Protein AF-A0A481S8J8-F1 (afdb_monomer_lite)

Sequence (74 aa):
SWILVRALWHFHYKKNPIPQRIVHGTTIEIIRTIFPSIILMFIAIPSFALLYSMDEVVVDPAITIKAIGHQWYR

Radius of gyration: 26.36 Å; chains: 1; bounding box: 44×23×70 Å

Secondary structure (DSSP, 8-state):
-HHHHHHHHHS-TTT--S-------HHHHHHHHHHHHHHHHHHHHHHHHHHHHHHHTTSS-SS-------GGG-

InterPro domains:
  IPR008972 Cupredoxin [G3DSA:2.60.40.420] (57-73)
  IPR011759 Cytochrome C oxidase subunit II, transmembrane domain [PF02790] (2-50)
  IPR011759 Cytochrome C oxidase subunit II, transmembrane domain [PS50999] (1-58)
  IPR036257 Cytochrome C oxidase subunit II, transmembrane domain superfamily [G3DSA:1.10.287.90] (3-56)
  IPR036257 Cytochrome C oxidase subunit II, transmembrane domain superfamily [SSF81464] (2-57)
  IPR045187 Cytochrome c/quinol oxidase subunit II [PTHR22888] (1-73)

Foldseek 3Di:
DVVVVVCCVCCPCVNPVDDDPDDDDPPVVVVVVVVVVVVVVVVVVVVVVVVVVVVVVPPDDPDDDDDDDDDVVD

Structure (mmCIF, N/CA/C/O backbone):
data_AF-A0A481S8J8-F1
#
_entry.id   AF-A0A481S8J8-F1
#
loop_
_atom_site.group_PDB
_atom_site.id
_atom_site.type_symbol
_atom_site.label_atom_id
_atom_site.label_alt_id
_atom_site.label_comp_id
_atom_site.label_asym_id
_atom_site.label_entity_id
_atom_site.label_seq_id
_atom_site.pdbx_PDB_ins_code
_atom_site.Cartn_x
_atom_site.Cartn_y
_atom_site.Cartn_z
_atom_site.occupancy
_atom_site.B_iso_or_equiv
_atom_site.auth_seq_id
_atom_site.auth_comp_id
_atom_site.auth_asym_id
_atom_site.auth_atom_id
_atom_site.pdbx_PDB_model_num
ATOM 1 N N . SER A 1 1 ? -12.185 -10.899 3.895 1.00 74.12 1 SER A N 1
ATOM 2 C CA . SER A 1 1 ? -13.215 -11.680 4.620 1.00 74.12 1 SER A CA 1
ATOM 3 C C . SER A 1 1 ? -12.881 -11.970 6.084 1.00 74.12 1 SER A C 1
ATOM 5 O O . SER A 1 1 ? -13.759 -11.825 6.921 1.00 74.12 1 SER A O 1
ATOM 7 N N . TRP A 1 2 ? -11.637 -12.321 6.440 1.00 91.25 2 TRP A N 1
ATOM 8 C CA . TRP A 1 2 ? -11.272 -12.726 7.813 1.00 91.25 2 TRP A CA 1
ATOM 9 C C . TRP A 1 2 ? -11.525 -11.666 8.909 1.00 91.25 2 TRP A C 1
ATOM 11 O O . TRP A 1 2 ? -12.150 -11.973 9.923 1.00 91.25 2 TRP A O 1
ATOM 21 N N . ILE A 1 3 ? -11.117 -10.410 8.683 1.00 90.56 3 ILE A N 1
ATOM 22 C CA . ILE A 1 3 ? -11.341 -9.295 9.631 1.00 90.56 3 ILE A CA 1
ATOM 23 C C . ILE A 1 3 ? -12.835 -9.062 9.884 1.00 90.56 3 ILE A C 1
ATOM 25 O O . ILE A 1 3 ? -13.242 -8.849 11.023 1.00 90.56 3 ILE A O 1
ATOM 29 N N . LEU A 1 4 ? -13.654 -9.160 8.836 1.00 89.56 4 LEU A N 1
ATOM 30 C CA . LEU A 1 4 ? -15.098 -8.958 8.924 1.00 89.56 4 LEU A CA 1
ATOM 31 C C . LEU A 1 4 ? -15.763 -10.062 9.758 1.00 89.56 4 LEU A C 1
ATOM 33 O O . LEU A 1 4 ? -16.525 -9.762 10.670 1.00 89.56 4 LEU A O 1
ATOM 37 N N . VAL A 1 5 ? -15.409 -11.329 9.522 1.00 92.94 5 VAL A N 1
ATOM 38 C CA . VAL A 1 5 ? -15.919 -12.467 10.310 1.00 92.94 5 VAL A CA 1
ATOM 39 C C . VAL A 1 5 ? -15.527 -12.343 11.785 1.00 92.94 5 VAL A C 1
ATOM 41 O O . VAL A 1 5 ? -16.359 -12.529 12.672 1.00 92.94 5 VAL A O 1
ATOM 44 N N . ARG A 1 6 ? -14.271 -11.974 12.059 1.00 90.81 6 ARG A N 1
ATOM 45 C CA . ARG A 1 6 ? -13.773 -11.734 13.421 1.00 90.81 6 ARG A CA 1
ATOM 46 C C . ARG A 1 6 ? -14.531 -10.601 14.111 1.00 90.81 6 ARG A C 1
ATOM 48 O O . ARG A 1 6 ? -14.932 -10.767 15.260 1.00 90.81 6 ARG A O 1
ATOM 55 N N . ALA A 1 7 ? -14.752 -9.485 13.420 1.00 90.44 7 ALA A N 1
ATOM 56 C CA . ALA A 1 7 ? -15.506 -8.359 13.960 1.00 90.44 7 ALA A CA 1
ATOM 57 C C . ALA A 1 7 ? -16.942 -8.772 14.315 1.00 90.44 7 ALA A C 1
ATOM 59 O O . ALA A 1 7 ? -17.384 -8.536 15.436 1.00 90.44 7 ALA A O 1
ATOM 60 N N . LEU A 1 8 ? -17.637 -9.476 13.417 1.00 89.44 8 LEU A N 1
ATOM 61 C CA . LEU A 1 8 ? -19.001 -9.948 13.667 1.00 89.44 8 LEU A CA 1
ATOM 62 C C . LEU A 1 8 ? -19.088 -10.899 14.865 1.00 89.44 8 LEU A C 1
ATOM 64 O O . LEU A 1 8 ? -20.021 -10.795 15.655 1.00 89.44 8 LEU A O 1
ATOM 68 N N . TRP A 1 9 ? -18.121 -11.805 15.035 1.00 88.38 9 TRP A N 1
ATOM 69 C CA . TRP A 1 9 ? -18.131 -12.749 16.154 1.00 88.38 9 TRP A CA 1
ATOM 70 C C . TRP A 1 9 ? -17.846 -12.085 17.509 1.00 88.38 9 TRP A C 1
ATOM 72 O O . TRP A 1 9 ? -18.49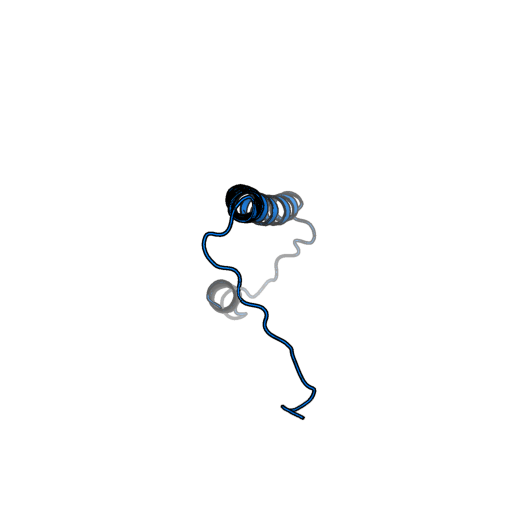0 -12.425 18.505 1.00 88.38 9 TRP A O 1
ATOM 82 N N . HIS A 1 10 ? -16.899 -11.141 17.563 1.00 84.00 10 HIS A N 1
ATOM 83 C CA . HIS A 1 10 ? -16.530 -10.449 18.803 1.00 84.00 10 HIS A CA 1
ATOM 84 C C . HIS A 1 10 ? -17.538 -9.370 19.214 1.00 84.00 10 HIS A C 1
ATOM 86 O O . HIS A 1 10 ? -17.826 -9.238 20.401 1.00 84.00 10 HIS A O 1
ATOM 92 N N . PHE A 1 11 ? -18.099 -8.634 18.253 1.00 85.69 11 PHE A N 1
ATOM 93 C CA . PHE A 1 11 ? -19.064 -7.556 18.498 1.00 85.69 11 PHE A CA 1
ATOM 94 C C . PHE A 1 11 ? -20.522 -8.003 18.335 1.00 85.69 11 PHE A C 1
ATOM 96 O O . PHE A 1 11 ? -21.425 -7.176 18.235 1.00 85.69 11 PHE A O 1
ATOM 103 N N . HIS A 1 12 ? -20.776 -9.313 18.333 1.00 87.56 12 HIS A N 1
ATOM 104 C CA . HIS A 1 12 ? -22.136 -9.834 18.358 1.00 87.56 12 HIS A CA 1
ATOM 105 C C . HIS A 1 12 ? -22.858 -9.367 19.633 1.00 87.56 12 HIS A C 1
ATOM 107 O O . HIS A 1 12 ? -22.304 -9.473 20.727 1.00 87.56 12 HIS A O 1
ATOM 113 N N . TYR A 1 13 ? -24.113 -8.924 19.515 1.00 82.56 13 TYR A N 1
ATOM 114 C CA . TYR A 1 13 ? -24.915 -8.356 20.614 1.00 82.56 13 TYR A CA 1
ATOM 115 C C . TYR A 1 13 ? -24.930 -9.217 21.890 1.00 82.56 13 TYR A C 1
ATOM 117 O O . TYR A 1 13 ? -24.841 -8.694 22.997 1.00 82.56 13 TYR A O 1
ATOM 125 N N . LYS A 1 14 ? -24.954 -10.554 21.749 1.00 80.50 14 LYS A N 1
ATOM 126 C CA . LYS A 1 14 ? -24.892 -11.477 22.901 1.00 80.50 14 LYS A CA 1
ATOM 127 C C . LYS A 1 14 ? -23.581 -11.394 23.698 1.00 80.50 14 LYS A C 1
ATOM 129 O O . LYS A 1 14 ? -23.567 -11.787 24.857 1.00 80.50 14 LYS A O 1
ATOM 134 N N . LYS A 1 15 ? -22.483 -10.957 23.075 1.00 79.38 15 LYS A N 1
ATOM 135 C CA . LYS A 1 15 ? -21.156 -10.825 23.696 1.00 79.38 15 LYS A CA 1
ATOM 136 C C . LYS A 1 15 ? -20.806 -9.383 24.064 1.00 79.38 15 LYS A C 1
ATOM 138 O O . LYS A 1 15 ? -20.036 -9.194 24.998 1.00 79.38 15 LYS A O 1
ATOM 143 N N . ASN A 1 16 ? -21.352 -8.386 23.365 1.00 78.62 16 ASN A N 1
ATOM 144 C CA . ASN A 1 16 ? -21.111 -6.975 23.659 1.00 78.62 16 ASN A CA 1
ATOM 145 C C . ASN A 1 16 ? -22.414 -6.147 23.558 1.00 78.62 16 ASN A C 1
ATOM 147 O O . ASN A 1 16 ? -22.730 -5.636 22.483 1.00 78.62 16 ASN A O 1
ATOM 151 N N . PRO A 1 17 ? -23.200 -6.044 24.648 1.00 78.31 17 PRO A N 1
ATOM 152 C CA . PRO A 1 17 ? -24.519 -5.406 24.631 1.00 78.31 17 PRO A CA 1
ATOM 153 C C . PRO A 1 17 ? -24.482 -3.868 24.665 1.00 78.31 17 PRO A C 1
ATOM 155 O O . PRO A 1 17 ? -25.481 -3.240 24.321 1.00 78.31 17 PRO A O 1
ATOM 158 N N . ILE A 1 18 ? -23.362 -3.249 25.064 1.00 84.19 18 ILE A N 1
ATOM 159 C CA . ILE A 1 18 ? -23.215 -1.786 25.145 1.00 84.19 18 ILE A CA 1
ATOM 160 C C . ILE A 1 18 ? -22.194 -1.326 24.093 1.00 84.19 18 ILE A C 1
ATOM 162 O O . ILE A 1 18 ? -21.011 -1.654 24.210 1.00 84.19 18 ILE A O 1
ATOM 166 N N . PRO A 1 19 ? -22.602 -0.555 23.068 1.00 83.94 19 PRO A N 1
ATOM 167 C CA . PRO A 1 19 ? -21.681 -0.089 22.041 1.00 83.94 19 PRO A CA 1
ATOM 168 C C . PRO A 1 19 ? -20.751 1.005 22.578 1.00 83.94 19 PRO A C 1
ATOM 170 O O . PRO A 1 19 ? -21.179 1.952 23.241 1.00 83.94 19 PRO A O 1
ATOM 173 N N . GLN A 1 20 ? -19.467 0.909 22.234 1.00 84.81 20 GLN A N 1
ATOM 174 C CA . GLN A 1 20 ? -18.495 1.965 22.511 1.00 84.81 20 GLN A CA 1
ATOM 175 C C . GLN A 1 20 ? -18.671 3.122 21.515 1.00 84.81 20 GLN A C 1
ATOM 177 O O . GLN A 1 20 ? -18.764 2.901 20.309 1.00 84.81 20 GLN A O 1
ATOM 182 N N . ARG A 1 21 ? -18.693 4.369 22.003 1.00 81.75 21 ARG A N 1
ATOM 183 C CA . ARG A 1 21 ? -18.834 5.587 21.179 1.00 81.75 21 ARG A CA 1
ATOM 184 C C . ARG A 1 21 ? -17.471 6.216 20.874 1.00 81.75 21 ARG A C 1
ATOM 186 O O . ARG A 1 21 ? -17.166 7.301 21.358 1.00 81.75 21 ARG A O 1
ATOM 193 N N . ILE A 1 22 ? -16.645 5.531 20.084 1.00 82.62 22 ILE A N 1
ATOM 194 C CA . ILE A 1 22 ? -15.373 6.081 19.589 1.00 82.62 22 ILE A CA 1
ATOM 195 C C . ILE A 1 22 ? -15.613 6.642 18.188 1.00 82.62 22 ILE A C 1
ATOM 197 O O . ILE A 1 22 ? -15.929 5.892 17.270 1.00 82.62 22 ILE A O 1
ATOM 201 N N . VAL A 1 23 ? -15.499 7.963 18.038 1.00 82.62 23 VAL A N 1
ATOM 202 C CA . VAL A 1 23 ? -15.793 8.665 16.772 1.00 82.62 23 VAL A CA 1
ATOM 203 C C . VAL A 1 23 ? -14.517 9.033 16.015 1.00 82.62 23 VAL A C 1
ATOM 205 O O . VAL A 1 23 ? -14.522 9.068 14.791 1.00 82.62 23 VAL A O 1
ATOM 208 N N . HIS A 1 24 ? -13.411 9.254 16.730 1.00 86.81 24 HIS A N 1
ATOM 209 C CA . HIS A 1 24 ? -12.148 9.685 16.139 1.00 86.81 24 HIS A CA 1
ATOM 210 C C . HIS A 1 24 ? -11.001 8.799 16.612 1.00 86.81 24 HIS A C 1
ATOM 212 O O . HIS A 1 24 ? -10.871 8.506 17.800 1.00 86.81 24 HIS A O 1
ATOM 218 N N . GLY A 1 25 ? -10.166 8.389 15.661 1.00 90.06 25 GLY A N 1
ATOM 219 C CA . GLY A 1 25 ? -8.997 7.551 15.894 1.00 90.06 25 GLY A CA 1
ATOM 220 C C . GLY A 1 25 ? -7.833 7.990 15.019 1.00 90.06 25 GLY A C 1
ATOM 221 O O . GLY A 1 25 ? -7.350 7.204 14.215 1.00 90.06 25 GLY A O 1
ATOM 222 N N . THR A 1 26 ? -7.379 9.236 15.156 1.00 92.19 26 THR A N 1
ATOM 223 C CA . THR A 1 26 ? -6.366 9.859 14.282 1.00 92.19 26 THR A CA 1
ATOM 224 C C . THR A 1 26 ? -5.159 8.953 14.012 1.00 92.19 26 THR A C 1
ATOM 226 O O . THR A 1 26 ? -4.715 8.825 12.875 1.00 92.19 26 THR A O 1
ATOM 229 N N . THR A 1 27 ? -4.671 8.231 15.025 1.00 94.19 27 THR A N 1
ATOM 230 C CA . THR A 1 27 ? -3.555 7.286 14.877 1.00 94.19 27 THR A CA 1
ATOM 231 C C . THR A 1 27 ? -3.850 6.156 13.884 1.00 94.19 27 THR A C 1
ATOM 233 O O . THR A 1 27 ? -3.014 5.872 13.029 1.00 94.19 27 THR A O 1
ATOM 236 N N . ILE A 1 28 ? -5.029 5.518 13.942 1.00 93.88 28 ILE A N 1
ATOM 237 C CA . ILE A 1 28 ? -5.378 4.438 12.999 1.00 93.88 28 ILE A CA 1
ATOM 238 C C . ILE A 1 28 ? -5.606 4.985 11.587 1.00 93.88 28 ILE A C 1
ATOM 240 O O . ILE A 1 28 ? -5.297 4.308 10.606 1.00 93.88 28 ILE A O 1
ATOM 244 N N . GLU A 1 29 ? -6.084 6.225 11.473 1.00 94.56 29 GLU A N 1
ATOM 245 C CA . GLU A 1 29 ? -6.251 6.894 10.184 1.00 94.56 29 GLU A CA 1
ATOM 246 C C . GLU A 1 29 ? -4.910 7.203 9.516 1.00 94.56 29 GLU A C 1
ATOM 248 O O . GLU A 1 29 ? -4.756 6.996 8.312 1.00 94.56 29 GLU A O 1
ATOM 253 N N . ILE A 1 30 ? -3.912 7.614 10.299 1.00 95.88 30 ILE A N 1
ATOM 254 C CA . ILE A 1 30 ? -2.544 7.812 9.814 1.00 95.88 30 ILE A CA 1
ATOM 255 C C . ILE A 1 30 ? -1.936 6.468 9.396 1.00 95.88 30 ILE A C 1
ATOM 257 O O . ILE A 1 30 ? -1.430 6.346 8.280 1.00 95.88 30 ILE A O 1
ATOM 261 N N . ILE A 1 31 ? -2.051 5.431 10.235 1.00 96.75 31 ILE A N 1
ATOM 262 C CA . ILE A 1 31 ? -1.504 4.094 9.943 1.00 96.75 31 ILE A CA 1
ATOM 263 C C . ILE A 1 31 ? -2.070 3.540 8.632 1.00 96.75 31 ILE A C 1
ATOM 265 O O . ILE A 1 31 ? -1.305 3.120 7.765 1.00 96.75 31 ILE A O 1
ATOM 269 N N . ARG A 1 32 ? -3.398 3.574 8.447 1.00 93.62 32 ARG A N 1
ATOM 270 C CA . ARG A 1 32 ? -4.036 3.070 7.217 1.00 93.62 32 ARG A CA 1
ATOM 271 C C . ARG A 1 32 ? -3.738 3.918 5.981 1.00 93.62 32 ARG A C 1
ATOM 273 O O . ARG A 1 32 ? -4.038 3.464 4.890 1.00 93.62 32 ARG A O 1
ATOM 280 N N . THR A 1 33 ? -3.213 5.132 6.129 1.00 95.81 33 THR A N 1
ATOM 281 C CA . THR A 1 33 ? -2.828 5.997 5.001 1.00 95.81 33 THR A CA 1
ATOM 282 C C . THR A 1 33 ? -1.376 5.741 4.601 1.00 95.81 33 THR A C 1
ATOM 284 O O . THR A 1 33 ? -1.057 5.595 3.421 1.00 95.81 33 THR A O 1
ATOM 287 N N . ILE A 1 34 ? -0.490 5.607 5.588 1.00 97.88 34 ILE A N 1
ATOM 288 C CA . ILE A 1 34 ? 0.931 5.322 5.369 1.00 97.88 34 ILE A CA 1
ATOM 289 C C . ILE A 1 34 ? 1.133 3.889 4.865 1.00 97.88 34 ILE A C 1
ATOM 291 O O . ILE A 1 34 ? 1.888 3.679 3.919 1.00 97.88 34 ILE A O 1
ATOM 295 N N . PHE A 1 35 ? 0.444 2.905 5.450 1.00 96.56 35 PHE A N 1
ATOM 296 C CA . PHE A 1 35 ? 0.656 1.493 5.124 1.00 96.56 35 PHE A CA 1
ATOM 297 C C . PHE A 1 35 ? 0.421 1.170 3.631 1.00 96.56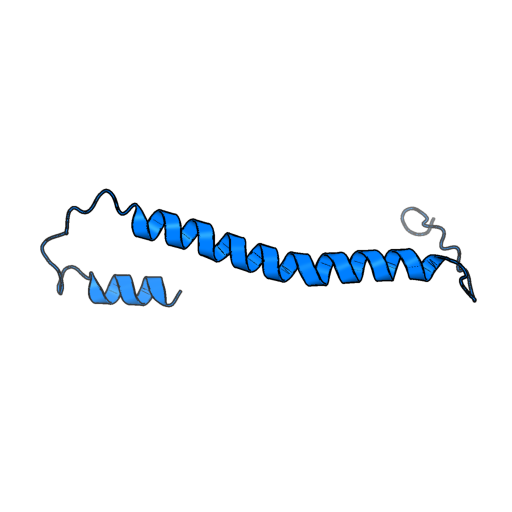 35 PHE A C 1
ATOM 299 O O . PHE A 1 35 ? 1.325 0.610 3.010 1.00 96.56 35 PHE A O 1
ATOM 306 N N . PRO A 1 36 ? -0.694 1.582 2.992 1.00 95.94 36 PRO A N 1
ATOM 307 C CA . PRO A 1 36 ? -0.873 1.420 1.548 1.00 95.94 36 PRO A CA 1
ATOM 308 C C . PRO A 1 36 ? 0.128 2.227 0.717 1.00 95.94 36 PRO A C 1
ATOM 310 O O . PRO A 1 36 ? 0.590 1.739 -0.310 1.00 95.94 36 PRO A O 1
ATOM 313 N N . SER A 1 37 ? 0.500 3.432 1.160 1.00 97.62 37 SER A N 1
ATOM 314 C CA . SER A 1 37 ? 1.448 4.290 0.431 1.00 97.62 37 SER A CA 1
ATOM 315 C C . SER A 1 37 ? 2.838 3.653 0.337 1.00 97.62 37 SER A C 1
ATOM 317 O O . SER A 1 37 ? 3.471 3.679 -0.716 1.00 97.62 37 SER A O 1
ATOM 319 N N . ILE A 1 38 ? 3.291 3.011 1.416 1.00 97.88 38 ILE A N 1
ATOM 320 C CA . ILE A 1 38 ? 4.554 2.268 1.445 1.00 97.88 38 ILE A CA 1
ATOM 321 C C . ILE A 1 38 ? 4.508 1.069 0.487 1.00 97.88 38 ILE A C 1
ATOM 323 O O . ILE A 1 38 ? 5.463 0.846 -0.254 1.00 97.88 38 ILE A O 1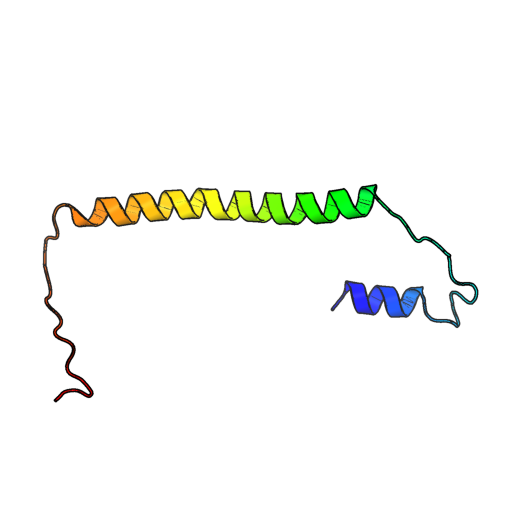
ATOM 327 N N . ILE A 1 39 ? 3.399 0.321 0.456 1.00 97.44 39 ILE A N 1
ATOM 328 C CA . ILE A 1 39 ? 3.229 -0.809 -0.474 1.00 97.44 39 ILE A CA 1
ATOM 329 C C . ILE A 1 39 ? 3.347 -0.333 -1.927 1.00 97.44 39 ILE A C 1
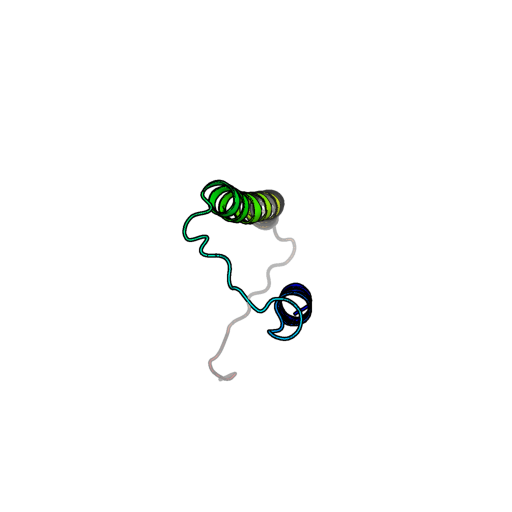ATOM 331 O O . ILE A 1 39 ? 4.056 -0.953 -2.717 1.00 97.44 39 ILE A O 1
ATOM 335 N N . LEU A 1 40 ? 2.709 0.789 -2.271 1.00 97.31 40 LEU A N 1
ATOM 336 C CA . LEU A 1 40 ? 2.814 1.377 -3.608 1.00 97.31 40 LEU A CA 1
ATOM 337 C C . LEU A 1 40 ? 4.255 1.770 -3.950 1.00 97.31 40 LEU A C 1
ATOM 339 O O . LEU A 1 40 ? 4.712 1.480 -5.051 1.00 97.31 40 LEU A O 1
ATOM 343 N N . MET A 1 41 ? 4.988 2.367 -3.007 1.00 97.44 41 MET A N 1
ATOM 344 C CA . MET A 1 41 ? 6.396 2.723 -3.206 1.00 97.44 41 MET A CA 1
ATOM 345 C C . MET A 1 41 ? 7.256 1.489 -3.512 1.00 97.44 41 MET A C 1
ATOM 347 O O . MET A 1 41 ? 8.062 1.515 -4.440 1.00 97.44 41 MET A O 1
ATOM 351 N N . PHE A 1 42 ? 7.046 0.385 -2.789 1.00 97.38 42 PHE A N 1
ATOM 352 C CA . PHE A 1 42 ? 7.759 -0.869 -3.043 1.00 97.38 42 PHE A CA 1
ATOM 353 C C . PHE A 1 42 ? 7.431 -1.496 -4.398 1.00 97.38 42 PHE A C 1
ATOM 355 O O . PHE A 1 42 ? 8.300 -2.134 -4.980 1.00 97.38 42 PHE A O 1
ATOM 362 N N . ILE A 1 43 ? 6.212 -1.319 -4.909 1.00 97.69 43 ILE A N 1
ATOM 363 C CA . ILE A 1 43 ? 5.827 -1.789 -6.249 1.00 97.69 43 ILE A CA 1
ATOM 364 C C . ILE A 1 43 ? 6.409 -0.871 -7.336 1.00 97.69 43 ILE A C 1
ATOM 366 O O . ILE A 1 43 ? 6.850 -1.349 -8.380 1.00 97.69 43 ILE A O 1
ATOM 370 N N . ALA A 1 44 ? 6.451 0.440 -7.092 1.00 97.56 44 ALA A N 1
ATOM 371 C CA . ALA A 1 44 ? 6.923 1.425 -8.061 1.00 97.56 44 ALA A CA 1
ATOM 372 C C . ALA A 1 44 ? 8.416 1.264 -8.396 1.00 97.56 44 ALA A C 1
ATOM 374 O O . ALA A 1 44 ? 8.789 1.360 -9.561 1.00 97.56 44 ALA A O 1
ATOM 375 N N . ILE A 1 45 ? 9.266 0.967 -7.407 1.00 96.31 45 ILE A N 1
ATOM 376 C CA . ILE A 1 45 ? 10.722 0.824 -7.599 1.00 96.31 45 ILE A CA 1
ATOM 377 C C . ILE A 1 45 ? 11.086 -0.232 -8.669 1.00 96.31 45 ILE A C 1
ATOM 379 O O . ILE A 1 45 ? 11.732 0.133 -9.654 1.00 96.31 45 ILE A O 1
ATOM 383 N N . PRO A 1 46 ? 10.681 -1.514 -8.553 1.00 94.12 46 PRO A N 1
ATOM 384 C CA . PRO A 1 46 ? 10.966 -2.510 -9.584 1.00 94.12 46 PRO A CA 1
ATOM 385 C C . PRO A 1 46 ? 10.216 -2.221 -10.891 1.00 94.12 46 PRO A C 1
ATOM 387 O O . PRO A 1 46 ? 10.729 -2.535 -11.962 1.00 94.12 46 PRO A O 1
ATOM 390 N N . SER A 1 47 ? 9.034 -1.592 -10.826 1.00 96.62 47 SER A N 1
ATOM 391 C CA . SER A 1 47 ? 8.274 -1.210 -12.021 1.00 96.62 47 SER A CA 1
ATOM 392 C C . SER A 1 47 ? 9.020 -0.187 -12.879 1.00 96.62 47 SER A C 1
ATOM 394 O O . SER A 1 47 ? 9.032 -0.323 -14.100 1.00 96.62 47 SER A O 1
ATOM 396 N N . PHE A 1 48 ? 9.647 0.824 -12.273 1.00 95.38 48 PHE A N 1
ATOM 397 C CA . PHE A 1 48 ? 10.442 1.803 -13.015 1.00 95.38 48 PHE A CA 1
ATOM 398 C C . PHE A 1 48 ? 11.724 1.189 -13.569 1.00 95.38 48 PHE A C 1
ATOM 400 O O . PHE A 1 48 ? 12.061 1.445 -14.719 1.00 95.38 48 PHE A O 1
ATOM 407 N N . ALA A 1 49 ? 12.402 0.330 -12.802 1.00 93.19 49 ALA A N 1
ATOM 408 C CA . ALA A 1 49 ? 13.582 -0.381 -13.294 1.00 93.19 49 ALA A CA 1
ATOM 409 C C . ALA A 1 49 ? 13.264 -1.228 -14.542 1.00 93.19 49 ALA A C 1
ATOM 411 O O . ALA A 1 49 ? 14.027 -1.219 -15.505 1.00 93.19 49 ALA A O 1
ATOM 412 N N . LEU A 1 50 ? 12.114 -1.910 -14.548 1.00 92.25 50 LEU A N 1
ATOM 413 C CA . LEU A 1 50 ? 11.637 -2.662 -15.710 1.00 92.25 50 LEU A CA 1
ATOM 414 C C . LEU A 1 50 ? 11.289 -1.752 -16.897 1.00 92.25 50 LEU A C 1
ATOM 416 O O . LEU A 1 50 ? 11.558 -2.106 -18.039 1.00 92.25 50 LEU A O 1
ATOM 420 N N . LEU A 1 51 ? 10.682 -0.591 -16.648 1.00 92.62 51 LEU A N 1
ATOM 421 C CA . LEU A 1 51 ? 10.350 0.358 -17.712 1.00 92.62 51 LEU A CA 1
ATOM 422 C C . LEU A 1 51 ? 11.610 0.842 -18.442 1.00 92.62 51 LEU A C 1
ATOM 424 O O . LEU A 1 51 ? 11.639 0.822 -19.668 1.00 92.62 51 LEU A O 1
ATOM 428 N N . TYR A 1 52 ? 12.651 1.221 -17.695 1.00 89.88 52 TYR A N 1
ATOM 429 C CA . TYR A 1 52 ? 13.926 1.639 -18.283 1.00 89.88 52 TYR A CA 1
ATOM 430 C C . TYR A 1 52 ? 14.608 0.508 -19.054 1.00 89.88 52 TYR A C 1
ATOM 432 O O . TYR A 1 52 ? 15.103 0.735 -20.153 1.00 89.88 52 TYR A O 1
ATOM 440 N N . SER A 1 53 ? 14.578 -0.722 -18.533 1.00 88.38 53 SER A N 1
ATOM 441 C CA . SER A 1 53 ? 15.185 -1.849 -19.245 1.00 88.38 53 SER A CA 1
ATOM 442 C C . SER A 1 53 ? 14.447 -2.204 -20.537 1.00 88.38 53 SER A C 1
ATOM 444 O O . SER A 1 53 ? 15.079 -2.621 -21.500 1.00 88.38 53 SER A O 1
ATOM 446 N N . MET A 1 54 ? 13.124 -2.028 -20.594 1.00 86.62 54 MET A N 1
ATOM 447 C CA . MET A 1 54 ? 12.343 -2.235 -21.818 1.00 86.62 54 MET A CA 1
ATOM 448 C C . MET A 1 54 ? 12.621 -1.159 -22.878 1.00 86.62 54 MET A C 1
ATOM 450 O O . MET A 1 54 ? 12.642 -1.483 -24.063 1.00 86.62 54 MET A O 1
ATOM 454 N N . ASP A 1 55 ? 12.841 0.092 -22.465 1.00 82.38 55 ASP A N 1
ATOM 455 C CA . ASP A 1 55 ? 13.166 1.204 -23.371 1.00 82.38 55 ASP A CA 1
ATOM 456 C C . ASP A 1 55 ? 14.538 0.998 -24.046 1.00 82.38 55 ASP A C 1
ATOM 458 O O . ASP A 1 55 ? 14.678 1.159 -25.258 1.00 82.38 55 ASP A O 1
ATOM 462 N N . GLU A 1 56 ? 15.532 0.515 -23.291 1.00 73.75 56 GLU A N 1
ATOM 463 C CA . GLU A 1 56 ? 16.884 0.236 -23.800 1.00 73.75 56 GLU A CA 1
ATOM 464 C C . GLU A 1 56 ? 16.964 -0.961 -24.771 1.00 73.75 56 GLU A C 1
ATOM 466 O O . GLU A 1 56 ? 17.887 -1.043 -25.580 1.00 73.75 56 GLU 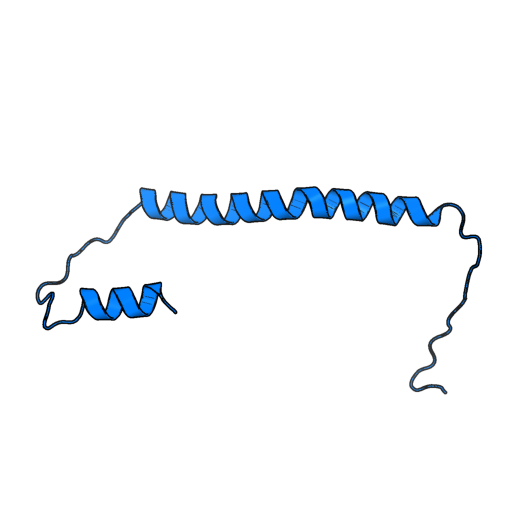A O 1
ATOM 471 N N . VAL A 1 57 ? 16.010 -1.898 -24.753 1.00 67.00 57 VAL A N 1
ATOM 472 C CA . VAL A 1 57 ? 16.055 -3.113 -25.600 1.00 67.00 57 VAL A CA 1
ATOM 473 C C . VAL A 1 57 ? 15.798 -2.818 -27.091 1.00 67.00 57 VAL A C 1
ATOM 475 O O . VAL A 1 57 ? 16.066 -3.661 -27.947 1.00 67.00 57 VAL A O 1
ATOM 478 N N . VAL A 1 58 ? 15.326 -1.619 -27.443 1.00 61.16 58 VAL A N 1
ATOM 479 C CA . VAL A 1 58 ? 14.905 -1.270 -28.815 1.00 61.16 58 VAL A CA 1
ATOM 480 C C . VAL A 1 58 ? 16.052 -0.728 -29.689 1.00 61.16 58 VAL A C 1
ATOM 482 O O . VAL A 1 58 ? 15.852 -0.520 -30.883 1.00 61.16 58 VAL A O 1
ATOM 485 N N . VAL A 1 59 ? 17.256 -0.513 -29.139 1.00 67.12 59 VAL A N 1
ATOM 486 C CA . VAL A 1 59 ? 18.322 0.250 -29.825 1.00 67.12 59 VAL A CA 1
ATOM 487 C C . VAL A 1 59 ? 18.817 -0.423 -31.117 1.00 67.12 59 VAL A C 1
ATOM 489 O O . VAL A 1 59 ? 19.052 0.288 -32.086 1.00 67.12 59 VAL A O 1
ATOM 492 N N . ASP A 1 60 ? 18.892 -1.761 -31.186 1.00 70.81 60 ASP A N 1
ATOM 493 C CA . ASP A 1 60 ? 19.267 -2.494 -32.412 1.00 70.81 60 ASP A CA 1
ATOM 494 C C . ASP A 1 60 ? 18.613 -3.894 -32.479 1.00 70.81 60 ASP A C 1
ATOM 496 O O . ASP A 1 60 ? 19.177 -4.889 -32.008 1.00 70.81 60 ASP A O 1
ATOM 500 N N . PRO A 1 61 ? 17.402 -4.023 -33.054 1.00 76.56 61 PRO A N 1
ATOM 501 C CA . PRO A 1 61 ? 16.749 -5.318 -33.193 1.00 76.56 61 PRO A CA 1
ATOM 502 C C . PRO A 1 61 ? 17.414 -6.158 -34.295 1.00 76.56 61 PRO A C 1
ATOM 504 O O . PRO A 1 61 ? 17.457 -5.761 -35.458 1.00 76.56 61 PRO A O 1
ATOM 507 N N . ALA A 1 62 ? 17.847 -7.380 -33.967 1.00 82.94 62 ALA A N 1
ATOM 508 C CA . ALA A 1 62 ? 18.401 -8.316 -34.955 1.00 82.94 62 ALA A CA 1
ATOM 509 C C . ALA A 1 62 ? 17.383 -8.734 -36.041 1.00 82.94 62 ALA A C 1
ATOM 511 O O . ALA A 1 62 ? 17.767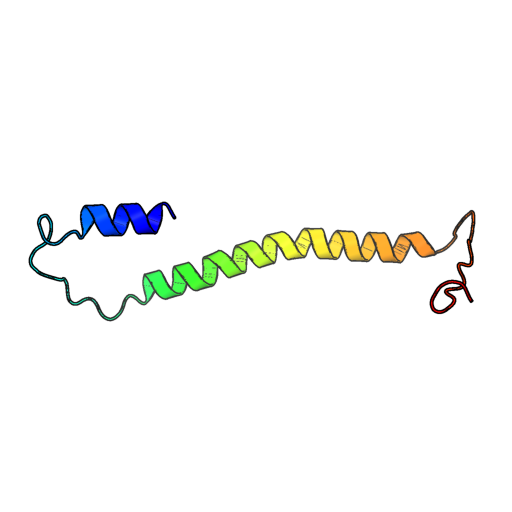 -9.107 -37.149 1.00 82.94 62 ALA A O 1
ATOM 512 N N . ILE A 1 63 ? 16.081 -8.694 -35.730 1.00 84.44 63 ILE A N 1
ATOM 513 C CA . ILE A 1 63 ? 14.975 -9.010 -36.644 1.00 84.44 63 ILE A CA 1
ATOM 514 C C . ILE A 1 63 ? 13.833 -8.027 -36.373 1.00 84.44 63 ILE A C 1
ATOM 516 O O . ILE A 1 63 ? 13.406 -7.876 -35.232 1.00 84.44 63 ILE A O 1
ATOM 520 N N . THR A 1 64 ? 13.297 -7.401 -37.423 1.00 85.12 64 THR A N 1
ATOM 521 C CA . THR A 1 64 ? 12.117 -6.525 -37.339 1.00 85.12 64 THR A CA 1
ATOM 522 C C . THR A 1 64 ? 10.953 -7.145 -38.107 1.00 85.12 64 THR A C 1
ATOM 524 O O . THR A 1 64 ? 11.072 -7.417 -39.301 1.00 85.12 64 THR A O 1
ATOM 527 N N . ILE A 1 65 ? 9.813 -7.355 -37.441 1.00 87.50 65 ILE A N 1
ATOM 528 C CA . ILE A 1 65 ? 8.589 -7.884 -38.060 1.00 87.50 65 ILE A CA 1
ATOM 529 C C . ILE A 1 65 ? 7.553 -6.762 -38.145 1.00 87.50 65 ILE A C 1
ATOM 531 O O . ILE A 1 65 ? 7.132 -6.214 -37.129 1.00 87.50 65 ILE A O 1
ATOM 535 N N . LYS A 1 66 ? 7.101 -6.444 -39.362 1.00 88.75 66 LYS A N 1
ATOM 536 C CA . LYS A 1 66 ? 6.009 -5.493 -39.591 1.00 88.75 66 LYS A CA 1
ATOM 537 C C . LYS A 1 66 ? 4.675 -6.236 -39.629 1.00 88.75 66 LYS A C 1
ATOM 539 O O . LYS A 1 66 ? 4.353 -6.875 -40.627 1.00 88.75 66 LYS A O 1
ATOM 544 N N . ALA A 1 67 ? 3.889 -6.120 -38.564 1.00 88.19 67 ALA A N 1
ATOM 545 C CA . ALA A 1 67 ? 2.508 -6.590 -38.545 1.00 88.19 67 ALA A CA 1
ATOM 546 C C . ALA A 1 67 ? 1.567 -5.468 -39.017 1.00 88.19 67 ALA A C 1
ATOM 548 O O . ALA A 1 67 ? 1.570 -4.375 -38.455 1.00 88.19 67 ALA A O 1
ATOM 549 N N . ILE A 1 68 ? 0.766 -5.727 -40.055 1.00 88.81 68 ILE A N 1
ATOM 550 C CA . ILE A 1 68 ? -0.277 -4.806 -40.529 1.00 88.81 68 ILE A CA 1
ATOM 551 C C . ILE A 1 68 ? -1.622 -5.341 -40.040 1.00 88.81 68 ILE A C 1
ATOM 553 O O . ILE A 1 68 ? -2.024 -6.445 -40.403 1.00 88.81 68 ILE A O 1
ATOM 557 N N . GLY A 1 69 ? -2.304 -4.564 -39.199 1.00 87.56 69 GLY A N 1
ATOM 558 C CA . GLY A 1 69 ? -3.646 -4.885 -38.725 1.00 87.56 69 GLY A CA 1
ATOM 559 C C . GLY A 1 69 ? -4.702 -4.434 -39.729 1.00 87.56 69 GLY A C 1
ATOM 560 O O . GLY A 1 69 ? -4.861 -3.238 -39.955 1.00 87.56 69 GLY A O 1
ATOM 561 N N . HIS A 1 70 ? -5.432 -5.387 -40.301 1.00 86.19 70 HIS A N 1
ATOM 562 C CA . HIS A 1 70 ? -6.631 -5.133 -41.095 1.00 86.19 70 HIS A CA 1
ATOM 563 C C . HIS A 1 70 ? -7.876 -5.310 -40.226 1.00 86.19 70 HIS A C 1
ATOM 565 O O . HIS A 1 70 ? -7.940 -6.228 -39.400 1.00 86.19 70 HIS A O 1
ATOM 571 N N . GLN A 1 71 ? -8.874 -4.440 -40.399 1.00 80.81 71 GLN A N 1
ATOM 572 C CA . GLN A 1 71 ? -10.116 -4.542 -39.643 1.00 80.81 71 GLN A CA 1
ATOM 573 C C . GLN A 1 71 ? -10.812 -5.847 -40.041 1.00 80.81 71 GLN A C 1
ATOM 575 O O . GLN A 1 71 ? -11.283 -5.981 -41.165 1.00 80.81 71 GLN A O 1
ATOM 580 N N . TRP A 1 72 ? -10.832 -6.821 -39.124 1.00 79.44 72 TRP A N 1
ATOM 581 C CA . TRP A 1 72 ? -11.369 -8.163 -39.376 1.00 79.44 72 TRP A CA 1
ATOM 582 C C . TRP A 1 72 ? -10.728 -8.828 -40.603 1.00 79.44 72 TRP A C 1
ATOM 584 O O . TRP A 1 72 ? -11.436 -9.308 -41.482 1.00 79.44 72 TRP A O 1
ATOM 594 N N . TYR A 1 73 ? -9.389 -8.816 -40.672 1.00 68.00 73 TYR A N 1
ATOM 595 C CA . TYR A 1 73 ? -8.593 -9.516 -41.698 1.00 68.00 73 TYR A CA 1
ATOM 596 C C . TYR A 1 73 ? -9.005 -9.237 -43.159 1.00 68.00 73 TYR A C 1
ATOM 598 O O . TYR A 1 73 ? -8.716 -10.046 -44.042 1.00 68.00 73 TYR A O 1
ATOM 606 N N . ARG A 1 74 ? -9.633 -8.084 -43.426 1.00 58.06 74 ARG A N 1
ATOM 607 C CA . ARG A 1 74 ? -9.939 -7.612 -44.778 1.00 58.06 74 ARG A CA 1
ATOM 608 C C . ARG A 1 74 ? -9.156 -6.369 -45.143 1.00 58.06 74 ARG A C 1
ATOM 610 O O . ARG A 1 74 ? -9.164 -5.403 -44.351 1.00 58.06 74 ARG A O 1
#

Organism: NCBI:txid151256

pLDDT: mean 87.14, std 9.06, range [58.06, 97.88]